Protein AF-A0A412G463-F1 (afdb_monomer_lite)

pLDDT: mean 88.76, std 7.69, range [54.97, 94.38]

Structure (mmCIF, N/CA/C/O backbone):
data_AF-A0A412G463-F1
#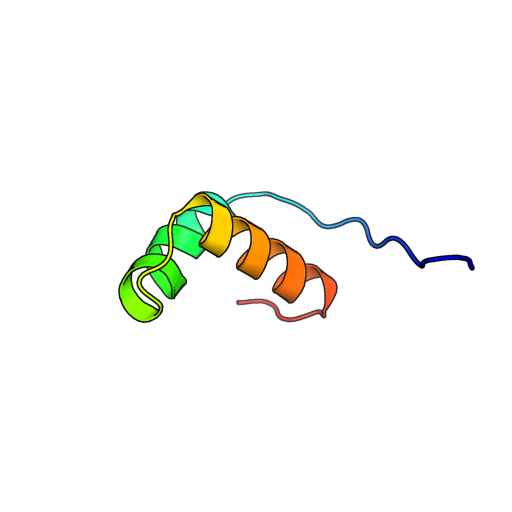
_entry.id   AF-A0A412G463-F1
#
loop_
_atom_site.group_PDB
_atom_site.id
_atom_site.type_symbol
_atom_site.label_atom_id
_atom_site.label_alt_id
_atom_site.label_comp_id
_atom_site.label_asym_id
_atom_site.label_entity_id
_atom_site.label_seq_id
_atom_site.pdbx_PDB_ins_code
_atom_site.Cartn_x
_atom_site.Cartn_y
_atom_site.Cartn_z
_atom_site.occupancy
_atom_site.B_iso_or_equiv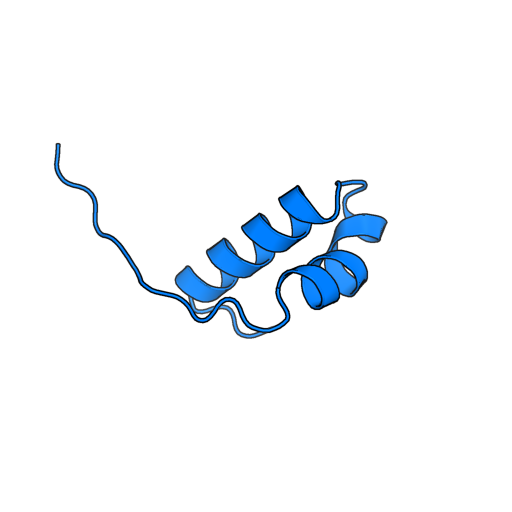
_atom_site.auth_seq_id
_atom_site.auth_comp_id
_atom_site.auth_asym_id
_atom_site.auth_atom_id
_atom_site.pdbx_PDB_model_num
ATOM 1 N N . GLU A 1 1 ? 19.747 -5.176 -17.907 1.00 61.50 1 GLU A N 1
ATOM 2 C CA . GLU A 1 1 ? 19.162 -6.080 -16.893 1.00 61.50 1 GLU A CA 1
ATOM 3 C C . GLU A 1 1 ? 17.662 -6.184 -17.137 1.00 61.50 1 GLU A C 1
ATOM 5 O O . GLU A 1 1 ? 17.076 -5.194 -17.560 1.00 61.50 1 GLU A O 1
ATOM 10 N N . GLY A 1 2 ? 17.064 -7.364 -16.958 1.00 83.12 2 GLY A N 1
ATOM 11 C CA . GLY A 1 2 ? 15.619 -7.573 -17.111 1.00 83.12 2 GLY A CA 1
ATOM 12 C C . GLY A 1 2 ? 14.941 -7.692 -15.748 1.00 83.12 2 GLY A C 1
ATOM 13 O O . GLY A 1 2 ? 15.503 -8.294 -14.837 1.00 83.12 2 GLY A O 1
ATOM 14 N N . TYR A 1 3 ? 13.746 -7.126 -15.606 1.00 86.94 3 TYR A N 1
ATOM 15 C CA . TYR A 1 3 ? 12.958 -7.156 -14.371 1.00 86.94 3 TYR A CA 1
ATOM 16 C C . TYR A 1 3 ? 11.655 -7.928 -14.587 1.00 86.94 3 TYR A C 1
ATOM 18 O O . TYR A 1 3 ? 10.961 -7.732 -15.584 1.00 86.94 3 TYR A O 1
ATOM 26 N N . GLY A 1 4 ? 11.314 -8.791 -13.628 1.00 89.12 4 GLY A N 1
ATOM 27 C CA . GLY A 1 4 ? 10.015 -9.454 -13.582 1.00 89.12 4 GLY A CA 1
ATOM 28 C C . GLY A 1 4 ? 8.928 -8.475 -13.144 1.00 89.12 4 GLY A C 1
ATOM 29 O O . GLY A 1 4 ? 9.059 -7.821 -12.111 1.00 89.12 4 GLY A O 1
ATOM 30 N N . VAL A 1 5 ? 7.854 -8.375 -13.924 1.00 90.19 5 VAL A N 1
ATOM 31 C CA . VAL A 1 5 ? 6.688 -7.544 -13.601 1.00 90.19 5 VAL A CA 1
ATOM 32 C C . VAL A 1 5 ? 5.566 -8.446 -13.104 1.00 90.19 5 VAL A C 1
ATOM 34 O O . VAL A 1 5 ? 5.226 -9.435 -13.750 1.00 90.19 5 VAL A O 1
ATO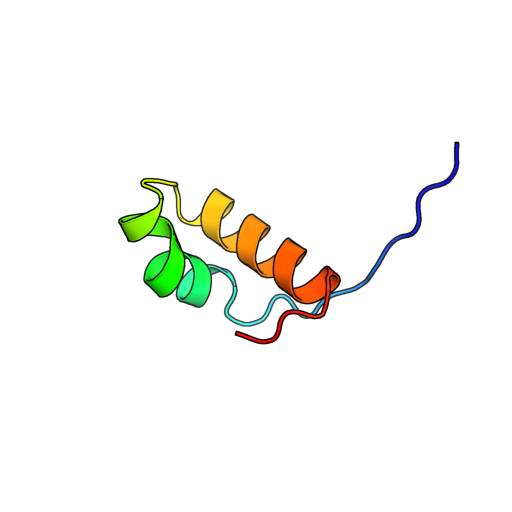M 37 N N . VAL A 1 6 ? 4.964 -8.084 -11.972 1.00 91.06 6 VAL A N 1
ATOM 38 C CA . VAL A 1 6 ? 3.793 -8.770 -11.416 1.00 91.06 6 VAL A CA 1
ATOM 39 C C . VAL A 1 6 ? 2.605 -7.819 -11.464 1.00 91.06 6 VAL A C 1
ATOM 41 O O . VAL A 1 6 ? 2.659 -6.719 -10.915 1.00 91.06 6 VAL A O 1
ATOM 44 N N . GLN A 1 7 ? 1.520 -8.242 -12.113 1.00 91.94 7 GLN A N 1
ATOM 45 C CA . GLN A 1 7 ? 0.263 -7.498 -12.100 1.00 91.94 7 GLN A CA 1
ATOM 46 C C . GLN A 1 7 ? -0.519 -7.822 -10.829 1.00 91.94 7 GLN A C 1
ATOM 48 O O . GLN A 1 7 ? -0.728 -8.984 -10.487 1.00 91.94 7 GLN A O 1
ATOM 53 N N . VAL A 1 8 ? -0.974 -6.783 -10.134 1.00 90.88 8 VAL A N 1
ATOM 54 C CA . VAL A 1 8 ? -1.733 -6.908 -8.888 1.00 90.88 8 VAL A CA 1
ATOM 55 C C . VAL A 1 8 ? -3.013 -6.096 -8.969 1.00 90.88 8 VAL A C 1
ATOM 57 O O . VAL A 1 8 ? -3.034 -5.004 -9.530 1.00 90.88 8 VAL A O 1
ATOM 60 N N . ASN A 1 9 ? -4.089 -6.611 -8.375 1.00 89.12 9 ASN A N 1
ATOM 61 C CA . ASN A 1 9 ? -5.353 -5.887 -8.307 1.00 89.12 9 ASN A CA 1
ATOM 62 C C . ASN A 1 9 ? -5.231 -4.690 -7.332 1.00 89.12 9 ASN A C 1
ATOM 64 O O . ASN A 1 9 ? -4.999 -4.911 -6.134 1.00 89.12 9 ASN A O 1
ATOM 68 N N . PRO A 1 10 ? -5.420 -3.437 -7.794 1.00 87.19 10 PRO A N 1
ATOM 69 C CA . PRO A 1 10 ? -5.273 -2.244 -6.963 1.00 87.19 10 PRO A CA 1
ATOM 70 C C . PRO A 1 10 ? -6.504 -1.927 -6.096 1.00 87.19 10 PRO A C 1
ATOM 72 O O . PRO A 1 10 ? -6.490 -0.933 -5.361 1.00 87.19 10 PRO A O 1
ATOM 75 N N . ALA A 1 11 ? -7.567 -2.737 -6.157 1.00 91.25 11 ALA A N 1
ATOM 76 C CA . ALA A 1 11 ? -8.812 -2.479 -5.442 1.00 91.25 11 ALA A CA 1
ATOM 77 C C . ALA A 1 11 ? -8.583 -2.234 -3.939 1.00 91.25 11 ALA A C 1
ATOM 79 O O . ALA A 1 11 ? -7.941 -3.038 -3.253 1.00 91.25 11 ALA A O 1
ATOM 80 N N . TYR A 1 12 ? -9.136 -1.117 -3.452 1.00 89.50 12 TYR A N 1
ATOM 81 C CA . TYR A 1 12 ? -9.149 -0.673 -2.050 1.00 89.50 12 TYR A CA 1
ATOM 82 C C . TYR A 1 12 ? -7.782 -0.390 -1.403 1.00 89.50 12 TYR A C 1
ATOM 84 O O . TYR A 1 12 ? -7.714 -0.154 -0.198 1.00 89.50 12 TYR A O 1
ATOM 92 N N . THR A 1 13 ? -6.693 -0.347 -2.173 1.00 91.94 13 THR A N 1
ATOM 93 C CA . THR A 1 13 ? -5.323 -0.160 -1.646 1.00 91.94 13 THR A CA 1
ATOM 94 C C . THR A 1 13 ? -5.145 1.130 -0.839 1.00 91.94 13 THR A C 1
ATOM 96 O O . THR A 1 13 ? -4.497 1.107 0.205 1.00 91.94 13 THR A O 1
ATOM 99 N N . SER A 1 14 ? -5.774 2.234 -1.250 1.00 90.12 14 SER A N 1
ATOM 100 C CA . SER A 1 14 ? -5.757 3.511 -0.522 1.00 90.12 14 SER A CA 1
ATOM 101 C C . SER A 1 14 ? -6.502 3.455 0.812 1.00 90.12 14 SER A C 1
ATOM 103 O O . SER A 1 14 ? -6.016 3.983 1.810 1.00 90.12 14 SER A O 1
ATOM 105 N N . GLN A 1 15 ? -7.655 2.785 0.853 1.00 92.12 15 GLN A N 1
ATOM 106 C CA . GLN A 1 15 ? -8.461 2.641 2.068 1.00 92.12 15 GLN A CA 1
ATOM 107 C C . GLN A 1 15 ? -7.770 1.712 3.074 1.00 92.12 15 GLN A C 1
ATOM 109 O O . GLN A 1 15 ? -7.561 2.103 4.221 1.00 92.12 15 GLN A O 1
ATOM 114 N N . ILE A 1 16 ? -7.295 0.549 2.612 1.00 90.75 16 ILE A N 1
ATOM 115 C CA . ILE A 1 16 ? -6.519 -0.403 3.424 1.00 90.75 16 ILE A CA 1
ATOM 116 C C . ILE A 1 16 ? -5.232 0.256 3.932 1.00 90.75 16 ILE A C 1
ATOM 118 O O . ILE A 1 16 ? -4.893 0.142 5.108 1.00 90.75 16 ILE A O 1
ATOM 122 N N . GLY A 1 17 ? -4.527 0.978 3.055 1.00 93.06 17 GLY A N 1
ATOM 123 C CA . GLY A 1 17 ? -3.328 1.739 3.389 1.00 93.06 17 GLY A CA 1
ATOM 124 C C . GLY A 1 17 ? -3.586 2.753 4.499 1.00 93.06 17 GLY A C 1
ATOM 125 O O . GLY A 1 17 ? -2.876 2.775 5.506 1.00 93.06 17 GLY A O 1
ATOM 126 N N . LYS A 1 18 ? -4.640 3.559 4.348 1.00 91.88 18 LYS A N 1
ATOM 127 C CA . LYS A 1 18 ? -5.042 4.572 5.329 1.00 91.88 18 LYS A CA 1
ATOM 128 C C . LYS A 1 18 ? -5.380 3.963 6.689 1.00 91.88 18 LYS A C 1
ATOM 130 O O . LYS A 1 18 ? -4.939 4.479 7.714 1.00 91.88 18 LYS A O 1
ATOM 135 N N . GLU A 1 19 ? -6.157 2.886 6.700 1.00 91.38 19 GLU A N 1
ATOM 136 C CA . GLU A 1 19 ? -6.660 2.283 7.933 1.00 91.38 19 GLU A CA 1
ATOM 137 C C . GLU A 1 19 ? -5.588 1.476 8.674 1.00 91.38 19 GLU A C 1
ATOM 139 O O . GLU A 1 19 ? -5.393 1.682 9.872 1.00 91.38 19 GLU A O 1
ATOM 144 N N . LYS A 1 20 ? -4.846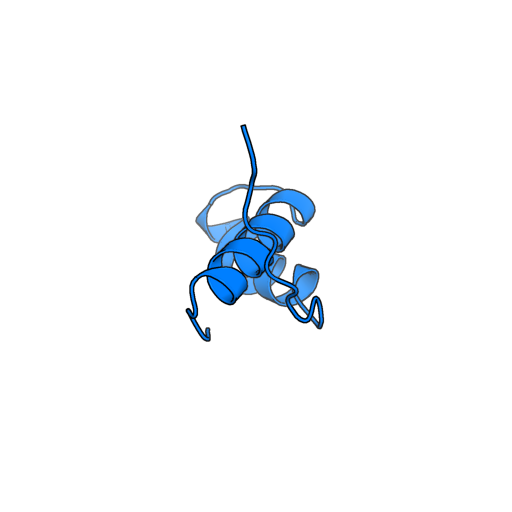 0.616 7.965 1.00 87.25 20 LYS A N 1
ATOM 145 C CA . LYS A 1 20 ? -3.865 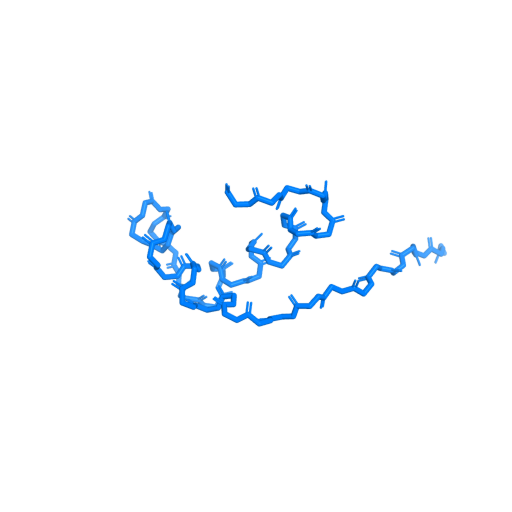-0.296 8.575 1.00 87.25 20 LYS A CA 1
ATOM 146 C C . LYS A 1 20 ? -2.481 0.323 8.780 1.00 87.25 20 LYS A C 1
ATOM 148 O O . LYS A 1 20 ? -1.802 -0.029 9.745 1.00 87.25 20 LYS A O 1
ATOM 153 N N . TYR A 1 21 ? -2.034 1.200 7.877 1.00 90.50 21 TYR A N 1
ATOM 154 C CA . TYR A 1 21 ? -0.615 1.573 7.794 1.00 90.50 21 TYR A CA 1
ATOM 155 C C . TYR A 1 21 ? -0.349 3.067 7.965 1.00 90.50 21 TYR A C 1
ATOM 157 O O . TYR A 1 21 ? 0.616 3.411 8.633 1.00 90.50 21 TYR A O 1
ATOM 165 N N . SER A 1 22 ? -1.205 3.961 7.464 1.00 88.75 22 SER A N 1
ATOM 166 C CA . SER A 1 22 ? -0.944 5.409 7.508 1.00 88.75 22 SER A CA 1
ATOM 167 C C . SER A 1 22 ? -0.792 5.939 8.938 1.00 88.75 22 SER A C 1
ATOM 169 O O . SER A 1 22 ? 0.196 6.604 9.238 1.00 88.75 22 SER A O 1
ATOM 171 N N . ARG A 1 23 ? -1.698 5.569 9.858 1.00 86.44 23 ARG A N 1
ATOM 172 C CA . ARG A 1 23 ? -1.588 5.963 11.277 1.00 86.44 23 ARG A CA 1
ATOM 173 C C . ARG A 1 23 ? -0.460 5.249 12.017 1.00 86.44 23 ARG A C 1
ATOM 175 O O . ARG A 1 23 ? 0.227 5.871 12.814 1.00 86.44 23 ARG A O 1
ATOM 182 N N . LYS A 1 24 ? -0.260 3.956 11.747 1.00 87.56 24 LYS A N 1
ATOM 183 C CA . LYS A 1 24 ? 0.747 3.133 12.436 1.00 87.56 24 LYS A CA 1
ATOM 184 C C . LYS A 1 24 ? 2.180 3.489 12.030 1.00 87.56 24 LYS A C 1
ATOM 186 O O . LYS A 1 24 ? 3.078 3.422 12.857 1.00 87.56 24 LYS A O 1
ATOM 191 N N . MET A 1 25 ? 2.389 3.829 10.761 1.00 88.94 25 MET A N 1
ATOM 192 C CA . MET A 1 25 ? 3.703 4.123 10.179 1.00 88.94 25 MET A CA 1
ATOM 193 C C . MET A 1 25 ? 3.955 5.626 9.998 1.00 88.94 25 MET A C 1
ATOM 195 O O . MET A 1 25 ? 5.028 5.998 9.537 1.00 88.94 25 MET A O 1
ATOM 199 N N . GLY A 1 26 ? 2.983 6.491 10.312 1.00 90.12 26 GLY A N 1
ATOM 200 C CA . GLY A 1 26 ? 3.106 7.942 10.132 1.00 90.12 26 GLY A CA 1
ATOM 201 C C . GLY A 1 26 ? 3.305 8.372 8.672 1.00 90.12 26 GLY A C 1
ATOM 202 O O . GLY A 1 26 ? 3.903 9.412 8.415 1.00 90.12 26 GLY A O 1
ATOM 203 N N . CYS A 1 27 ? 2.848 7.568 7.707 1.00 91.00 27 CYS A N 1
ATOM 204 C CA . CYS A 1 27 ? 3.069 7.798 6.280 1.00 91.00 27 CYS A CA 1
ATOM 205 C C . CYS A 1 27 ? 1.809 8.307 5.567 1.00 91.00 27 CYS A C 1
ATOM 207 O O . CYS A 1 27 ? 0.674 8.098 6.006 1.00 91.00 27 CYS A O 1
ATOM 209 N N . THR A 1 28 ? 2.006 8.981 4.431 1.00 94.00 28 THR A N 1
ATOM 210 C CA . THR A 1 28 ? 0.907 9.476 3.595 1.00 94.00 28 THR A CA 1
ATOM 211 C C . THR A 1 28 ? 0.094 8.322 3.012 1.00 94.00 28 THR A C 1
ATOM 213 O O . THR A 1 28 ? 0.594 7.212 2.817 1.00 94.00 28 THR A O 1
ATOM 216 N N . VAL A 1 29 ? -1.169 8.591 2.675 1.00 91.62 29 VAL A N 1
ATOM 217 C CA . VAL A 1 29 ? -2.067 7.579 2.096 1.00 91.62 29 VAL A CA 1
ATOM 218 C C . VAL A 1 29 ? -1.519 6.970 0.801 1.00 91.62 29 VAL A C 1
ATOM 220 O O . VAL A 1 29 ? -1.712 5.783 0.563 1.00 91.62 29 VAL A O 1
ATOM 223 N N . HIS A 1 30 ? -0.789 7.747 -0.005 1.00 92.56 30 HIS A N 1
ATOM 224 C CA . HIS A 1 30 ? -0.174 7.262 -1.240 1.00 92.56 30 HIS A CA 1
ATOM 225 C C . HIS A 1 30 ? 0.965 6.279 -0.957 1.00 92.56 30 HIS A C 1
ATOM 227 O O . HIS A 1 30 ? 0.997 5.204 -1.549 1.00 92.56 30 HIS A O 1
ATOM 233 N N . MET A 1 31 ? 1.844 6.592 0.003 1.00 94.38 31 MET A N 1
ATOM 234 C CA . MET A 1 31 ? 2.900 5.664 0.424 1.00 94.38 31 MET A CA 1
ATOM 235 C C . MET A 1 31 ? 2.313 4.389 1.032 1.00 94.38 31 MET A C 1
ATOM 237 O O . MET A 1 31 ? 2.744 3.284 0.703 1.00 94.38 31 MET A O 1
ATOM 241 N N . ALA A 1 32 ? 1.279 4.530 1.861 1.00 94.31 32 ALA A N 1
ATOM 242 C CA . ALA A 1 32 ? 0.579 3.393 2.438 1.00 94.31 32 ALA A CA 1
ATOM 243 C C . ALA A 1 32 ? -0.100 2.520 1.365 1.00 94.31 32 ALA A C 1
ATOM 245 O O . ALA A 1 32 ? -0.067 1.296 1.463 1.00 94.31 32 ALA A O 1
ATOM 246 N N . ALA A 1 33 ? -0.678 3.118 0.319 1.00 93.62 33 ALA A N 1
ATOM 247 C CA . ALA A 1 33 ? -1.277 2.383 -0.795 1.00 93.62 33 ALA A CA 1
ATOM 248 C C . ALA A 1 33 ? -0.225 1.597 -1.593 1.00 93.62 33 ALA A C 1
ATOM 250 O O . ALA A 1 33 ? -0.417 0.405 -1.843 1.00 93.62 33 ALA A O 1
ATOM 251 N N . SER A 1 34 ? 0.911 2.223 -1.923 1.00 93.50 34 SER A N 1
ATOM 252 C CA . SER A 1 34 ? 2.040 1.555 -2.590 1.00 93.50 34 SER A CA 1
ATOM 253 C C . SER A 1 34 ? 2.567 0.379 -1.769 1.00 93.50 34 SER A C 1
ATOM 255 O O . SER A 1 34 ? 2.859 -0.686 -2.312 1.00 93.50 34 SER A O 1
ATOM 257 N N . PHE A 1 35 ? 2.612 0.535 -0.446 1.00 92.62 35 PHE A N 1
ATOM 258 C CA . PHE A 1 35 ? 2.992 -0.541 0.460 1.00 92.62 35 PHE A CA 1
ATOM 259 C C . PHE A 1 35 ? 2.016 -1.727 0.396 1.00 92.62 35 PHE A C 1
ATOM 261 O O . PHE A 1 35 ? 2.443 -2.879 0.321 1.00 92.62 35 PHE A O 1
ATOM 268 N N . VAL A 1 36 ? 0.704 -1.468 0.348 1.00 93.62 36 VAL A N 1
ATOM 269 C CA . VAL A 1 36 ? -0.317 -2.521 0.188 1.00 93.62 36 VAL A CA 1
ATOM 270 C C . VAL A 1 36 ? -0.181 -3.239 -1.161 1.00 93.62 36 VAL A C 1
ATOM 272 O O . VAL A 1 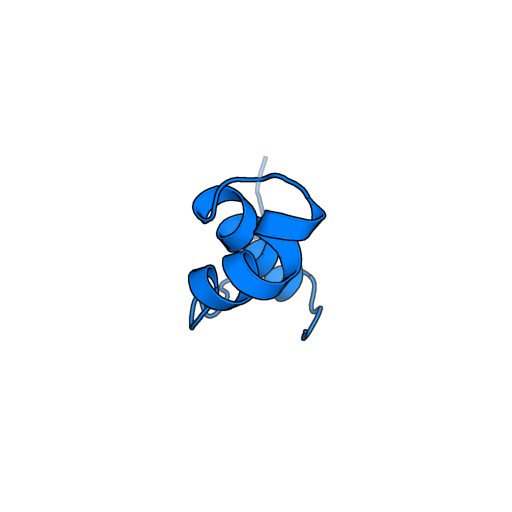36 ? -0.274 -4.465 -1.203 1.00 93.62 36 VAL A O 1
ATOM 275 N N . ILE A 1 37 ? 0.085 -2.507 -2.247 1.00 93.56 37 ILE A N 1
ATOM 276 C CA . ILE A 1 37 ? 0.322 -3.066 -3.591 1.00 93.56 37 ILE A CA 1
ATOM 277 C C . ILE A 1 37 ? 1.533 -4.009 -3.576 1.00 93.56 37 ILE A C 1
ATOM 279 O O . ILE A 1 37 ? 1.422 -5.154 -4.019 1.00 93.56 37 ILE A O 1
ATOM 283 N N . GLY A 1 38 ? 2.656 -3.571 -2.997 1.00 92.62 38 GLY A N 1
ATOM 284 C CA . GLY A 1 38 ? 3.865 -4.390 -2.874 1.00 92.62 38 GLY A CA 1
ATOM 285 C C . GLY A 1 38 ? 3.635 -5.658 -2.050 1.00 92.62 38 GLY A C 1
ATOM 286 O O . GLY A 1 38 ? 4.007 -6.752 -2.471 1.00 92.62 38 GLY A O 1
ATOM 287 N N . ARG A 1 39 ? 2.936 -5.549 -0.913 1.00 92.56 39 ARG A N 1
ATOM 288 C CA . ARG A 1 39 ? 2.562 -6.713 -0.089 1.00 92.56 39 ARG A CA 1
ATOM 289 C C . ARG A 1 39 ? 1.694 -7.716 -0.841 1.00 92.56 39 ARG A C 1
ATOM 291 O O . ARG A 1 39 ? 1.913 -8.917 -0.701 1.00 92.56 39 ARG A O 1
ATOM 298 N N . ARG A 1 40 ? 0.762 -7.235 -1.665 1.00 91.88 40 ARG A N 1
ATOM 299 C CA . ARG A 1 40 ? -0.086 -8.091 -2.502 1.00 91.88 40 ARG A CA 1
ATOM 300 C C . ARG A 1 40 ? 0.725 -8.821 -3.573 1.00 91.88 40 ARG A C 1
ATOM 302 O O . ARG A 1 40 ? 0.493 -10.004 -3.789 1.00 91.88 40 ARG A O 1
ATOM 309 N N . GLY A 1 41 ? 1.699 -8.144 -4.186 1.00 91.06 41 GLY A N 1
ATOM 310 C CA . GLY A 1 41 ? 2.632 -8.753 -5.143 1.00 91.06 41 GLY A CA 1
ATOM 311 C C . GLY A 1 41 ? 3.534 -9.818 -4.515 1.00 91.06 41 GLY A C 1
ATOM 312 O O . GLY A 1 41 ? 3.894 -10.783 -5.176 1.00 91.06 41 GLY A O 1
ATOM 313 N N . MET A 1 42 ? 3.824 -9.687 -3.219 1.00 91.06 42 MET A N 1
ATOM 314 C CA . MET A 1 42 ? 4.546 -10.684 -2.420 1.00 91.06 42 MET A CA 1
ATOM 315 C C . MET A 1 42 ? 3.659 -11.840 -1.910 1.00 91.06 42 MET A C 1
ATOM 317 O O . MET A 1 42 ? 4.145 -12.701 -1.185 1.00 91.06 42 MET A O 1
ATOM 321 N N . GLY A 1 43 ? 2.364 -11.870 -2.248 1.00 89.00 43 GLY A N 1
ATOM 322 C CA . GLY A 1 43 ? 1.438 -12.925 -1.816 1.00 89.00 43 GLY A CA 1
ATOM 323 C C . GLY A 1 43 ? 0.861 -12.746 -0.407 1.00 89.00 43 GLY A C 1
ATOM 324 O O . GLY A 1 43 ? 0.121 -13.607 0.064 1.00 89.00 43 GLY A O 1
ATOM 325 N N . TYR A 1 44 ? 1.126 -11.625 0.271 1.00 83.19 44 TYR A N 1
ATOM 326 C CA . TYR A 1 44 ? 0.507 -11.347 1.566 1.00 83.19 44 TYR A CA 1
ATOM 327 C C . TYR A 1 44 ? -0.935 -10.870 1.375 1.00 83.19 44 TYR A C 1
ATOM 329 O O . TYR A 1 44 ? -1.187 -9.737 0.952 1.00 83.19 44 TYR A O 1
ATOM 337 N N . GLN A 1 45 ? -1.890 -11.723 1.735 1.00 69.06 45 GLN A N 1
ATOM 338 C CA . GLN A 1 45 ? -3.303 -11.371 1.816 1.00 69.06 45 GLN A CA 1
ATOM 339 C C . GLN A 1 45 ? -3.640 -10.953 3.250 1.00 69.06 45 GLN A C 1
ATOM 341 O O . GLN A 1 45 ? -3.868 -11.798 4.098 1.00 69.06 45 GLN A O 1
ATOM 346 N N . ASN A 1 46 ? -3.631 -9.632 3.456 1.00 54.97 46 ASN A N 1
ATOM 347 C CA . ASN A 1 46 ? -4.245 -8.853 4.542 1.00 54.97 46 ASN A CA 1
ATOM 348 C C . ASN A 1 46 ? -4.041 -9.257 6.011 1.00 54.97 46 ASN A C 1
ATOM 350 O O . ASN A 1 46 ? -4.545 -10.303 6.447 1.00 54.97 46 ASN A O 1
#

Sequence (46 aa):
EGYGVVQVNPAYTSQIGKEKYSRKMGCTVHMAASFVIGRRGMGYQN

Organism: NCBI:txid61171

Foldseek 3Di:
DDDDDDDFDLPCLLVCLVPPPCVVPVDDSVVSSVVSRVCVSVVDDD

Secondary structure (DSSP, 8-state):
----------TTHHHHIIIIIIHHHT--HHHHHHHHHHHHHTT---

Radius of gyration: 11.34 Å; chains: 1; bounding box: 28×22×30 Å